Protein AF-A0A496SDI8-F1 (afdb_monomer_lite)

Structure (mmCIF, N/CA/C/O backbone):
data_AF-A0A496SDI8-F1
#
_entry.id   AF-A0A496SDI8-F1
#
loop_
_atom_site.group_PDB
_atom_site.id
_atom_site.type_symbol
_atom_site.label_atom_id
_atom_site.label_alt_id
_atom_site.label_comp_id
_atom_site.label_asym_id
_atom_site.label_entity_id
_atom_site.label_seq_id
_atom_site.pdbx_PDB_ins_code
_atom_site.Cartn_x
_atom_site.Cartn_y
_atom_site.Cartn_z
_atom_site.occupancy
_atom_site.B_iso_or_equiv
_atom_site.auth_seq_id
_atom_site.auth_comp_id
_atom_site.auth_asym_id
_atom_site.auth_atom_id
_atom_site.pdbx_PDB_model_num
ATOM 1 N N . MET A 1 1 ? 10.817 7.941 -19.325 1.00 74.50 1 MET A N 1
ATOM 2 C CA . MET A 1 1 ? 10.345 9.020 -18.435 1.00 74.50 1 MET A CA 1
ATOM 3 C C . MET A 1 1 ? 9.711 8.366 -17.220 1.00 74.50 1 MET A C 1
ATOM 5 O O . MET A 1 1 ? 9.013 7.378 -17.402 1.00 74.50 1 MET A O 1
ATOM 9 N N . GLU A 1 2 ? 9.995 8.853 -16.011 1.00 83.62 2 GLU A N 1
ATOM 10 C CA . GLU A 1 2 ? 9.458 8.292 -14.754 1.00 83.62 2 GLU A CA 1
ATOM 11 C C . GLU A 1 2 ? 7.935 8.354 -14.685 1.00 83.62 2 GLU A C 1
ATOM 13 O O . GLU A 1 2 ? 7.314 7.409 -14.211 1.00 83.62 2 GLU A O 1
ATOM 18 N N . LEU A 1 3 ? 7.348 9.422 -15.234 1.00 85.56 3 LEU A N 1
ATOM 19 C CA . LEU A 1 3 ? 5.903 9.614 -15.260 1.00 85.56 3 LEU A CA 1
ATOM 20 C C . LEU A 1 3 ? 5.188 8.467 -15.987 1.00 85.56 3 LEU A C 1
ATOM 22 O O . LEU A 1 3 ? 4.237 7.917 -15.455 1.00 85.56 3 LEU A O 1
ATOM 26 N N . ASN A 1 4 ? 5.711 8.019 -17.133 1.00 91.94 4 ASN A N 1
ATOM 27 C CA . ASN A 1 4 ? 5.133 6.890 -17.870 1.00 91.94 4 ASN A CA 1
ATOM 28 C C . ASN A 1 4 ? 5.280 5.563 -17.109 1.00 91.94 4 ASN A C 1
ATOM 30 O O . ASN A 1 4 ? 4.452 4.677 -17.259 1.00 91.94 4 ASN A O 1
ATOM 34 N N . ALA A 1 5 ? 6.353 5.389 -16.326 1.00 95.75 5 ALA A N 1
ATOM 35 C CA . ALA A 1 5 ? 6.531 4.173 -15.531 1.00 95.75 5 ALA A CA 1
ATOM 36 C C . ALA A 1 5 ? 5.534 4.124 -14.366 1.00 95.75 5 ALA A C 1
ATOM 38 O O . ALA A 1 5 ? 4.994 3.063 -14.074 1.00 95.75 5 ALA A O 1
ATOM 39 N N . PHE A 1 6 ? 5.284 5.271 -13.735 1.00 96.31 6 PHE A N 1
ATOM 40 C CA . PHE A 1 6 ? 4.260 5.421 -12.708 1.00 96.31 6 PHE A CA 1
ATOM 41 C C . PHE A 1 6 ? 2.847 5.214 -13.272 1.00 96.31 6 PHE A C 1
ATOM 43 O O . PHE A 1 6 ? 2.097 4.413 -12.729 1.00 96.31 6 PHE A O 1
ATOM 50 N N . ASP A 1 7 ? 2.518 5.862 -14.392 1.00 96.75 7 ASP A N 1
ATOM 51 C CA . ASP A 1 7 ? 1.219 5.736 -15.067 1.00 96.75 7 ASP A CA 1
ATOM 52 C C . ASP A 1 7 ? 0.914 4.283 -15.472 1.00 96.75 7 ASP A C 1
ATOM 54 O O . ASP A 1 7 ? -0.135 3.737 -15.136 1.00 96.75 7 ASP A O 1
ATOM 58 N N . ASN A 1 8 ? 1.894 3.592 -16.064 1.00 97.00 8 ASN A N 1
ATOM 59 C CA . ASN A 1 8 ? 1.770 2.167 -16.375 1.00 97.00 8 ASN A CA 1
ATOM 60 C C . ASN A 1 8 ? 1.539 1.303 -15.127 1.00 97.00 8 ASN A C 1
ATOM 62 O O . ASN A 1 8 ? 0.807 0.321 -15.202 1.00 97.00 8 ASN A O 1
ATOM 66 N N . ALA A 1 9 ? 2.145 1.649 -13.987 1.00 97.88 9 ALA A N 1
ATOM 67 C CA . ALA A 1 9 ? 1.927 0.920 -12.741 1.00 97.88 9 ALA A CA 1
ATOM 68 C C . ALA A 1 9 ? 0.523 1.170 -12.161 1.00 97.88 9 ALA A C 1
ATOM 70 O O . ALA A 1 9 ? -0.064 0.261 -11.583 1.00 97.88 9 ALA A O 1
ATOM 71 N N . LEU A 1 10 ? -0.050 2.364 -12.352 1.00 97.81 10 LEU A N 1
ATOM 72 C CA . LEU A 1 10 ? -1.449 2.628 -12.003 1.00 97.81 10 LEU A CA 1
ATOM 73 C C . LEU A 1 10 ? -2.417 1.833 -12.889 1.00 97.81 10 LEU A C 1
ATOM 75 O O . LEU A 1 10 ? -3.409 1.302 -12.388 1.00 97.81 10 LEU A O 1
ATOM 79 N N . LEU A 1 11 ? -2.131 1.737 -14.192 1.00 97.44 11 LEU A N 1
ATOM 80 C CA . LEU A 1 11 ? -2.908 0.928 -15.133 1.00 97.44 11 LEU A CA 1
ATOM 81 C C . LEU A 1 11 ? -2.859 -0.563 -14.771 1.00 97.44 11 LEU A C 1
ATOM 83 O O . LEU A 1 11 ? -3.908 -1.201 -14.723 1.00 97.44 11 LEU A O 1
ATOM 87 N N . ASP A 1 12 ? -1.674 -1.092 -14.452 1.00 97.44 12 ASP A N 1
ATOM 88 C CA . ASP A 1 12 ? -1.483 -2.481 -14.003 1.00 97.44 12 ASP A CA 1
ATOM 89 C C . ASP A 1 12 ? -2.221 -2.767 -12.682 1.00 97.44 12 ASP A C 1
ATOM 91 O O . ASP A 1 12 ? -2.867 -3.800 -12.529 1.00 97.44 12 ASP A O 1
ATOM 95 N N . ALA A 1 13 ? -2.232 -1.795 -11.762 1.00 96.44 13 ALA A N 1
ATOM 96 C CA . ALA A 1 13 ? -2.990 -1.859 -10.513 1.00 96.44 13 ALA A CA 1
ATOM 97 C C . ALA A 1 13 ? -4.514 -1.656 -10.682 1.00 96.44 13 ALA A C 1
ATOM 99 O O . ALA A 1 13 ? -5.246 -1.691 -9.693 1.00 96.44 13 ALA A O 1
ATOM 100 N N . GLY A 1 14 ? -5.014 -1.421 -11.901 1.00 96.50 14 GLY A N 1
ATOM 101 C CA . GLY A 1 14 ? -6.444 -1.242 -12.184 1.00 96.50 14 GLY A CA 1
ATOM 102 C C . GLY A 1 14 ? -7.029 0.113 -11.765 1.00 96.50 14 GLY A C 1
ATOM 103 O O . GLY A 1 14 ? -8.249 0.266 -11.736 1.00 96.50 14 GLY A O 1
ATOM 104 N N . ILE A 1 15 ? -6.181 1.099 -11.455 1.00 97.12 15 ILE A N 1
ATOM 105 C CA . ILE A 1 15 ? -6.575 2.434 -10.967 1.00 97.12 15 ILE A CA 1
ATOM 106 C C . ILE A 1 15 ? -6.071 3.592 -11.847 1.00 97.12 15 ILE A C 1
ATOM 108 O O . ILE A 1 15 ? -6.214 4.752 -11.470 1.00 97.12 15 ILE A O 1
ATOM 112 N N . GLY A 1 16 ? -5.490 3.300 -13.016 1.00 97.19 16 GLY A N 1
ATOM 113 C CA . GLY A 1 16 ? -4.902 4.308 -13.914 1.00 97.19 16 GLY A CA 1
ATOM 114 C C . GLY A 1 16 ? -5.896 5.261 -14.577 1.00 97.19 16 GLY A C 1
ATOM 115 O O . GLY A 1 16 ? -5.533 6.381 -14.907 1.00 97.19 16 GLY A O 1
A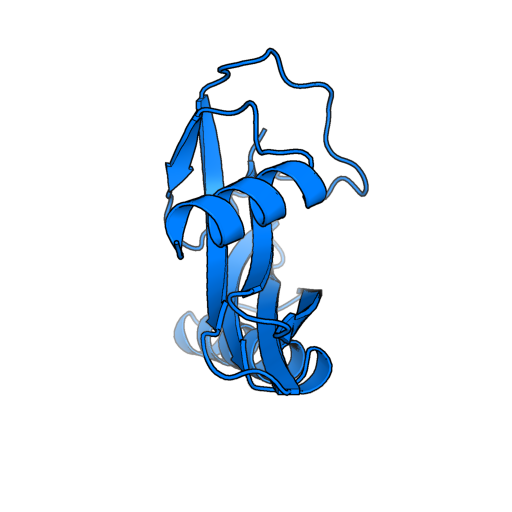TOM 116 N N . ASP A 1 17 ? -7.164 4.867 -14.704 1.00 97.19 17 ASP A N 1
ATOM 117 C CA . ASP A 1 17 ? -8.221 5.721 -15.266 1.00 97.19 17 ASP A CA 1
ATOM 118 C C . ASP A 1 17 ? -8.916 6.600 -14.195 1.00 97.19 17 ASP A C 1
ATOM 120 O O . ASP A 1 17 ? -9.996 7.139 -14.452 1.00 97.19 17 ASP A O 1
ATOM 124 N N . LEU A 1 18 ? -8.359 6.724 -12.981 1.00 97.62 18 LEU A N 1
ATOM 125 C CA . LEU A 1 18 ? -8.977 7.420 -11.840 1.00 97.62 18 LEU A CA 1
ATOM 126 C C . LEU A 1 18 ? -8.248 8.713 -11.464 1.00 97.62 18 LEU A C 1
ATOM 128 O O . LEU A 1 18 ? -7.039 8.849 -11.635 1.00 97.62 18 LEU A O 1
ATOM 132 N N . ASN A 1 19 ? -8.985 9.644 -10.856 1.00 97.44 19 ASN A N 1
ATOM 133 C CA . ASN A 1 19 ? -8.417 10.812 -10.191 1.00 97.44 19 ASN A CA 1
ATOM 134 C C . ASN A 1 19 ? -8.115 10.465 -8.727 1.00 97.44 19 ASN A C 1
ATOM 136 O O . ASN A 1 19 ? -8.993 10.480 -7.864 1.00 97.44 19 ASN A O 1
ATOM 140 N N . LEU A 1 20 ? -6.859 10.135 -8.443 1.00 97.25 20 LEU A N 1
ATOM 141 C CA . LEU A 1 20 ? -6.433 9.693 -7.118 1.00 97.25 20 LEU A CA 1
ATOM 142 C C . LEU A 1 20 ? -6.233 10.872 -6.154 1.00 97.25 20 LEU A C 1
ATOM 144 O O . LEU A 1 20 ? -5.362 11.717 -6.358 1.00 97.25 20 LEU A O 1
ATOM 148 N N . ILE A 1 21 ? -7.005 10.901 -5.067 1.00 97.88 21 ILE A N 1
ATOM 149 C CA . ILE A 1 21 ? -6.856 11.873 -3.979 1.00 97.88 21 ILE A CA 1
ATOM 150 C C . ILE A 1 21 ? -5.995 11.237 -2.892 1.00 97.88 21 ILE A C 1
ATOM 152 O O . ILE A 1 21 ? -6.457 10.372 -2.149 1.00 97.88 21 ILE A O 1
ATOM 156 N N . LYS A 1 22 ? -4.738 11.666 -2.768 1.00 96.69 22 LYS A N 1
ATOM 157 C CA . LYS A 1 22 ? -3.873 11.155 -1.701 1.00 96.69 22 LYS A CA 1
ATOM 158 C C . LYS A 1 22 ? -4.414 11.583 -0.334 1.00 96.69 22 LYS A C 1
ATOM 160 O O . LYS A 1 22 ? -4.546 12.776 -0.067 1.00 96.69 22 LYS A O 1
ATOM 165 N N . VAL A 1 23 ? -4.681 10.610 0.532 1.00 96.88 23 VAL A N 1
ATOM 166 C CA . VAL A 1 23 ? -5.093 10.832 1.925 1.00 96.88 23 VAL A CA 1
ATOM 167 C C . VAL A 1 23 ? -4.017 10.373 2.902 1.00 96.88 23 VAL A C 1
ATOM 169 O O . VAL A 1 23 ? -2.995 9.800 2.519 1.00 96.88 23 VAL A O 1
ATOM 172 N N . SER A 1 24 ? -4.229 10.674 4.182 1.00 93.31 24 SER A N 1
ATOM 173 C CA . SER A 1 24 ? -3.389 10.168 5.260 1.00 93.31 24 SER A CA 1
ATOM 174 C C . SER A 1 24 ? -3.646 8.679 5.533 1.00 93.31 24 SER A C 1
ATOM 176 O O . SER A 1 24 ? -4.610 8.075 5.073 1.00 93.31 24 SER A O 1
ATOM 178 N N . SER A 1 25 ? -2.758 8.092 6.324 1.00 94.75 25 SER A N 1
ATOM 179 C CA . SER A 1 25 ? -2.636 6.667 6.635 1.00 94.75 25 SER A CA 1
ATOM 180 C C . SER A 1 25 ? -3.698 6.078 7.584 1.00 94.75 25 SER A C 1
ATOM 182 O O . SER A 1 25 ? -3.337 5.314 8.477 1.00 94.75 25 SER A O 1
ATOM 184 N N . ILE A 1 26 ? -4.985 6.418 7.460 1.00 96.88 26 ILE A N 1
ATOM 185 C CA . ILE A 1 26 ? -6.027 6.023 8.435 1.00 96.88 26 ILE A CA 1
ATOM 186 C C . ILE A 1 26 ? -7.128 5.166 7.801 1.00 96.88 26 ILE A C 1
ATOM 188 O O . ILE A 1 26 ? -7.622 5.481 6.723 1.00 96.88 26 ILE A O 1
ATOM 192 N N . ILE A 1 27 ? -7.556 4.111 8.501 1.00 97.19 27 ILE A N 1
ATOM 193 C CA . ILE A 1 27 ? -8.769 3.345 8.189 1.00 97.19 27 ILE A CA 1
ATOM 194 C C . ILE A 1 27 ? -9.874 3.738 9.182 1.00 97.19 27 ILE A C 1
ATOM 196 O O . ILE A 1 27 ? -9.725 3.487 10.383 1.00 97.19 27 ILE A O 1
ATOM 200 N N . PRO A 1 28 ? -10.978 4.348 8.716 1.00 95.62 28 PRO A N 1
ATOM 201 C CA . PRO A 1 28 ? -12.136 4.623 9.560 1.00 95.62 28 PRO A CA 1
ATOM 202 C C . PRO A 1 28 ? -12.802 3.339 10.089 1.00 95.62 28 PRO A C 1
ATOM 204 O O . PRO A 1 28 ? -12.847 2.334 9.370 1.00 95.62 28 PRO A O 1
ATOM 207 N N . PRO A 1 29 ? -13.402 3.370 11.295 1.00 95.88 29 PRO A N 1
ATOM 208 C CA . PRO A 1 29 ? -14.290 2.308 11.761 1.00 95.88 29 PRO A CA 1
ATOM 209 C C . PRO A 1 29 ? -15.383 1.962 10.741 1.00 95.88 29 PRO A C 1
ATOM 211 O O . PRO A 1 29 ? -15.887 2.830 10.032 1.00 95.88 29 PRO A O 1
ATOM 214 N N . GLY A 1 30 ? -15.763 0.685 10.675 1.00 93.69 30 GLY A N 1
ATOM 215 C CA . GLY A 1 30 ? -16.808 0.199 9.764 1.00 93.69 30 GLY A CA 1
ATOM 216 C C . GLY A 1 30 ? -16.346 -0.088 8.331 1.00 93.69 30 GLY A C 1
ATOM 217 O O . GLY A 1 30 ? -17.106 -0.691 7.573 1.00 93.69 30 GLY A O 1
ATOM 218 N N . CYS A 1 31 ? -15.106 0.256 7.962 1.00 94.62 31 CYS A N 1
ATOM 219 C CA . CYS A 1 31 ? -14.542 -0.146 6.674 1.00 94.62 31 CYS A CA 1
ATOM 220 C C . CYS A 1 31 ? -14.429 -1.672 6.570 1.00 94.62 31 CYS A C 1
ATOM 222 O O . CYS A 1 31 ? -14.050 -2.363 7.522 1.00 94.62 31 CYS A O 1
ATOM 224 N N . ARG A 1 32 ? -14.716 -2.200 5.378 1.00 92.31 32 ARG A N 1
ATOM 225 C CA . ARG A 1 32 ? -14.545 -3.617 5.044 1.00 92.31 32 ARG A CA 1
ATOM 226 C C . ARG A 1 32 ? -13.475 -3.757 3.973 1.00 92.31 32 ARG A C 1
ATOM 228 O O . ARG A 1 32 ? -13.428 -2.968 3.037 1.00 92.31 32 ARG A O 1
ATOM 235 N N . ARG A 1 33 ? -12.606 -4.754 4.137 1.00 93.62 33 ARG A N 1
ATOM 236 C CA . ARG A 1 33 ? -11.621 -5.115 3.117 1.00 93.62 33 ARG A CA 1
ATOM 237 C C . ARG A 1 33 ? -12.333 -5.897 2.022 1.00 93.62 33 ARG A C 1
ATOM 239 O O . ARG A 1 33 ? -12.900 -6.947 2.309 1.00 93.62 33 ARG A O 1
ATOM 246 N N . GLU A 1 34 ? -12.249 -5.390 0.802 1.00 94.50 34 GLU A N 1
ATOM 247 C CA . GLU A 1 34 ? -12.654 -6.101 -0.407 1.00 94.50 34 GLU A CA 1
ATOM 248 C C . GLU A 1 34 ? -11.420 -6.745 -1.053 1.00 94.50 34 GLU A C 1
ATOM 250 O O . GLU A 1 34 ? -10.330 -6.168 -1.040 1.00 94.50 34 GLU A O 1
ATOM 255 N N . GLU A 1 35 ? -11.573 -7.954 -1.595 1.00 88.75 35 GLU A N 1
ATOM 256 C CA . GLU A 1 35 ? -10.478 -8.677 -2.270 1.00 88.75 35 GLU A CA 1
ATOM 257 C C . GLU A 1 35 ? -10.272 -8.202 -3.719 1.00 88.75 35 GLU A C 1
ATOM 259 O O . GLU A 1 35 ? -9.235 -8.463 -4.323 1.00 88.75 35 GLU A O 1
ATOM 264 N N . SER A 1 36 ? -11.248 -7.486 -4.285 1.00 91.25 36 SER A N 1
ATOM 265 C CA . SER A 1 36 ? -11.199 -6.957 -5.647 1.00 91.25 36 SER A CA 1
ATOM 266 C C . SER A 1 36 ? -11.662 -5.510 -5.699 1.00 91.25 36 SER A C 1
ATOM 268 O O . SER A 1 36 ? -12.596 -5.127 -4.995 1.00 91.25 36 SER A O 1
ATOM 270 N N . LEU A 1 37 ? -11.064 -4.732 -6.600 1.00 92.50 37 LEU A N 1
ATOM 271 C CA . LEU A 1 37 ? -11.515 -3.376 -6.878 1.00 92.50 37 LEU A CA 1
ATOM 272 C C . LEU A 1 37 ? -12.944 -3.381 -7.454 1.00 92.50 37 LEU A C 1
ATOM 274 O O . LEU A 1 37 ? -13.242 -4.184 -8.347 1.00 92.50 37 LEU A O 1
ATOM 278 N N . PRO A 1 38 ? -13.832 -2.484 -6.990 1.00 92.00 38 PRO A N 1
ATOM 279 C CA . PRO A 1 38 ? -15.127 -2.293 -7.622 1.00 92.00 38 PRO A CA 1
ATOM 280 C C . PRO A 1 38 ? -14.956 -1.689 -9.024 1.00 92.00 38 PRO A C 1
ATOM 282 O O . PRO A 1 38 ? -13.905 -1.164 -9.393 1.00 92.00 38 PRO A O 1
ATOM 285 N N . LYS A 1 39 ? -16.025 -1.726 -9.826 1.00 92.81 39 LYS A N 1
ATOM 286 C CA . LYS A 1 39 ? -16.054 -1.007 -11.105 1.00 92.81 39 LYS A CA 1
ATOM 287 C C . LYS A 1 39 ? -16.193 0.489 -10.848 1.00 92.81 39 LYS A C 1
ATOM 289 O O . LYS A 1 39 ? -17.290 0.970 -10.567 1.00 92.81 39 LYS A O 1
ATOM 294 N N . PHE A 1 40 ? -15.094 1.215 -10.985 1.00 94.38 40 PHE A N 1
ATOM 295 C CA . PHE A 1 40 ? -15.095 2.669 -10.908 1.00 94.38 40 PHE A CA 1
ATOM 296 C C . PHE A 1 40 ? -15.535 3.304 -12.236 1.00 94.38 40 PHE A C 1
ATOM 298 O O . PHE A 1 40 ? -15.133 2.840 -13.309 1.00 94.38 40 PHE A O 1
ATOM 305 N N . PRO A 1 41 ? -16.307 4.401 -12.199 1.00 95.69 41 PRO A N 1
ATOM 306 C CA . PRO A 1 41 ? -16.430 5.287 -13.348 1.00 95.69 41 PRO A CA 1
ATOM 307 C C . PRO A 1 41 ? -15.055 5.854 -13.729 1.00 95.69 41 PRO A C 1
ATOM 309 O O . PRO A 1 41 ? -14.290 6.269 -12.858 1.00 95.69 41 PRO A O 1
ATOM 312 N N . LYS A 1 42 ? -14.747 5.919 -15.029 1.00 96.75 42 LYS A N 1
ATOM 313 C CA . LYS A 1 42 ? -13.528 6.598 -15.495 1.00 96.75 42 LYS A CA 1
ATOM 314 C C . LYS A 1 42 ? -13.534 8.057 -15.035 1.00 96.75 42 LYS A C 1
ATOM 316 O O . LYS A 1 42 ? -14.558 8.731 -15.129 1.00 96.75 42 LYS A O 1
ATOM 321 N N . GLY A 1 43 ? -12.398 8.532 -14.538 1.00 96.81 43 GLY A N 1
ATOM 322 C CA . GLY A 1 43 ? -12.235 9.870 -13.977 1.00 96.81 43 GLY A CA 1
ATOM 323 C C . GLY A 1 43 ? -12.842 10.059 -12.584 1.00 96.81 43 GLY A C 1
ATOM 324 O O . GLY A 1 43 ? -12.852 11.190 -12.096 1.00 96.81 43 GLY A O 1
ATOM 325 N N . ALA A 1 44 ? -13.336 9.001 -11.925 1.00 97.62 44 ALA A N 1
ATOM 326 C CA . ALA A 1 44 ? -13.829 9.103 -10.554 1.00 97.62 44 ALA A CA 1
ATOM 327 C C . ALA A 1 44 ? -12.734 9.611 -9.607 1.00 97.62 44 ALA A C 1
ATOM 329 O O . ALA A 1 44 ? -11.567 9.236 -9.727 1.00 97.62 44 ALA A O 1
ATOM 330 N N . PHE A 1 45 ? -13.132 10.459 -8.659 1.00 97.50 45 PHE A N 1
ATOM 331 C CA . PHE A 1 45 ? -12.264 10.944 -7.595 1.00 97.50 45 PHE A CA 1
ATOM 332 C C . PHE A 1 45 ? -12.259 9.935 -6.456 1.00 97.50 45 PHE A C 1
ATOM 334 O O . PHE A 1 45 ? -13.299 9.700 -5.843 1.00 97.50 45 PHE A O 1
ATOM 341 N N . VAL A 1 46 ? -11.102 9.333 -6.189 1.00 97.31 46 VAL A N 1
ATOM 342 C CA . VAL A 1 46 ? -11.001 8.216 -5.247 1.00 97.31 46 VAL A CA 1
ATOM 343 C C . VAL A 1 46 ? -9.908 8.491 -4.216 1.00 97.31 46 VAL A C 1
ATOM 345 O O . VAL A 1 46 ? -8.751 8.686 -4.602 1.00 97.31 46 VAL A O 1
ATOM 348 N N . PRO A 1 47 ? -10.237 8.528 -2.910 1.00 97.56 47 PRO A N 1
ATOM 349 C CA . PRO A 1 47 ? -9.233 8.637 -1.864 1.00 97.56 47 PRO A CA 1
ATOM 350 C C . PRO A 1 47 ? -8.318 7.410 -1.850 1.00 97.56 47 PRO A C 1
ATOM 352 O O . PRO A 1 47 ? -8.780 6.275 -1.978 1.00 97.56 47 PRO A O 1
ATOM 355 N N . VAL A 1 48 ? -7.014 7.626 -1.684 1.00 97.50 48 VAL A N 1
ATOM 356 C CA . VAL A 1 48 ? -6.019 6.551 -1.724 1.00 97.50 48 VAL A CA 1
ATOM 357 C C . VAL A 1 48 ? -4.842 6.811 -0.782 1.00 97.50 48 VAL A C 1
ATOM 359 O O . VAL A 1 48 ? -4.346 7.935 -0.675 1.00 97.50 48 VAL A O 1
ATOM 362 N N . VAL A 1 49 ? -4.348 5.753 -0.141 1.00 97.69 49 VAL A N 1
ATOM 363 C CA . VAL A 1 49 ? -2.968 5.691 0.372 1.00 97.69 49 VAL A CA 1
ATOM 364 C C . VAL A 1 49 ? -2.156 4.936 -0.673 1.00 97.69 49 VAL A C 1
ATOM 366 O O . VAL A 1 49 ? -2.511 3.814 -1.024 1.00 97.69 49 VAL A O 1
ATOM 369 N N . CYS A 1 50 ? -1.118 5.555 -1.231 1.00 95.94 50 CYS A N 1
ATOM 370 C CA . CYS A 1 50 ? -0.423 5.041 -2.410 1.00 95.94 50 CYS A CA 1
ATOM 371 C C . CYS A 1 50 ? 1.083 5.218 -2.266 1.00 95.94 50 CYS A C 1
ATOM 373 O O . CYS A 1 50 ? 1.587 6.338 -2.119 1.00 95.94 50 CYS A O 1
ATOM 375 N N . VAL A 1 51 ? 1.800 4.111 -2.434 1.00 97.62 51 VAL A N 1
ATOM 376 C CA . VAL A 1 51 ? 3.256 4.068 -2.437 1.00 97.62 51 VAL A CA 1
ATOM 377 C C . VAL A 1 51 ? 3.755 3.645 -3.810 1.00 97.62 51 VAL A C 1
ATOM 379 O O . VAL A 1 51 ? 3.307 2.654 -4.377 1.00 97.62 51 VAL A O 1
ATOM 382 N N . ALA A 1 52 ? 4.705 4.409 -4.342 1.00 97.75 52 ALA A N 1
ATOM 383 C CA . ALA A 1 52 ? 5.356 4.116 -5.610 1.00 97.75 52 ALA A CA 1
ATOM 384 C C . ALA A 1 52 ? 6.876 4.157 -5.446 1.00 97.75 52 ALA A C 1
ATOM 386 O O . ALA A 1 52 ? 7.432 5.135 -4.931 1.00 97.75 52 ALA A O 1
ATOM 387 N N . HIS A 1 53 ? 7.557 3.103 -5.881 1.00 98.31 53 HIS A N 1
ATOM 388 C CA . HIS A 1 53 ? 9.011 3.009 -5.892 1.00 98.31 53 HIS A CA 1
ATOM 389 C C . HIS A 1 53 ? 9.504 3.022 -7.338 1.00 98.31 53 HIS A C 1
ATOM 391 O O . HIS A 1 53 ? 9.325 2.058 -8.078 1.00 98.31 53 HIS A O 1
ATOM 397 N N . LEU A 1 54 ? 10.080 4.153 -7.747 1.00 97.88 54 LEU A N 1
ATOM 398 C CA . LEU A 1 54 ? 10.632 4.357 -9.083 1.00 97.88 54 LEU A CA 1
ATOM 399 C C . LEU A 1 54 ? 12.086 3.894 -9.134 1.00 97.88 54 LEU A C 1
ATOM 401 O O . LEU A 1 54 ? 12.868 4.202 -8.238 1.00 97.88 54 LEU A O 1
ATOM 405 N N . GLY A 1 55 ? 12.452 3.205 -10.210 1.00 96.94 55 GLY A N 1
ATOM 406 C CA . GLY A 1 55 ? 13.813 2.753 -10.470 1.00 96.94 55 GLY A CA 1
ATOM 407 C C . GLY A 1 55 ? 14.300 3.187 -11.848 1.00 96.94 55 GLY A C 1
ATOM 408 O O . GLY A 1 55 ? 13.546 3.156 -12.824 1.00 96.94 55 GLY A O 1
ATOM 409 N N . LYS A 1 56 ? 15.572 3.589 -11.934 1.00 96.44 56 LYS A N 1
ATOM 410 C CA . LYS A 1 56 ? 16.230 4.047 -13.177 1.00 96.44 56 LYS A CA 1
ATOM 411 C C . LYS A 1 56 ? 17.421 3.200 -13.603 1.00 96.44 56 LYS A C 1
ATOM 413 O O . LYS A 1 56 ? 17.928 3.397 -14.701 1.00 96.44 56 LYS A O 1
ATOM 418 N N . VAL A 1 57 ? 17.880 2.300 -12.744 1.00 96.69 57 VAL A N 1
ATOM 419 C CA . VAL A 1 57 ? 19.072 1.491 -12.984 1.00 96.69 57 VAL A CA 1
ATOM 420 C C . VAL A 1 57 ? 18.629 0.148 -13.562 1.00 96.69 57 VAL A C 1
ATOM 422 O O . VAL A 1 57 ? 17.940 -0.602 -12.873 1.00 96.69 57 VAL A O 1
ATOM 425 N N . PRO A 1 58 ? 18.949 -0.171 -14.829 1.00 97.19 58 PRO A N 1
ATOM 426 C CA . PRO A 1 58 ? 18.632 -1.473 -15.400 1.00 97.19 58 PRO A CA 1
ATOM 427 C C . PRO A 1 58 ? 19.229 -2.614 -14.573 1.00 97.19 58 PRO A C 1
ATOM 429 O O . PRO A 1 58 ? 20.413 -2.601 -14.255 1.00 97.19 58 PRO A O 1
ATOM 432 N N . GLY A 1 59 ? 18.420 -3.627 -14.275 1.00 97.00 59 GLY A N 1
ATOM 433 C CA . GLY A 1 59 ? 18.821 -4.796 -13.495 1.00 97.00 59 GLY A CA 1
ATOM 434 C C . GLY A 1 59 ? 18.489 -4.712 -12.005 1.00 97.00 59 GLY A C 1
ATOM 435 O O . GLY A 1 59 ? 18.327 -5.777 -11.397 1.00 97.00 59 GLY A O 1
ATOM 436 N N . ASP A 1 60 ? 18.309 -3.506 -11.459 1.00 97.38 60 ASP A N 1
ATOM 437 C CA . ASP A 1 60 ? 17.861 -3.303 -10.079 1.00 97.38 60 ASP A CA 1
ATOM 438 C C . ASP A 1 60 ? 16.413 -3.760 -9.902 1.00 97.38 60 ASP A C 1
ATOM 440 O O . ASP A 1 60 ? 15.608 -3.748 -10.840 1.00 97.38 60 ASP A O 1
ATOM 444 N N . THR A 1 61 ? 16.073 -4.144 -8.675 1.00 98.4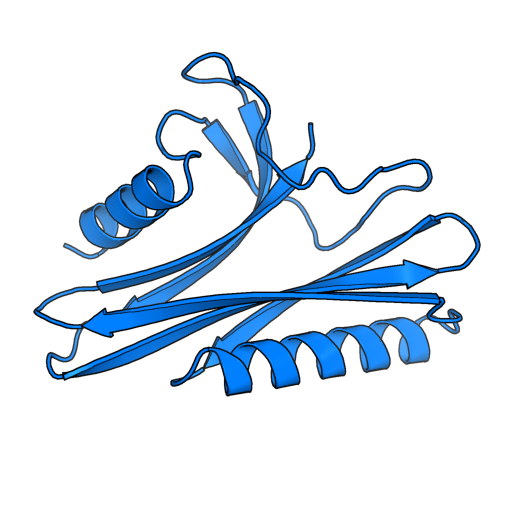4 61 THR A N 1
ATOM 445 C CA . THR A 1 61 ? 14.690 -4.421 -8.282 1.00 98.44 61 THR A CA 1
ATOM 446 C C . THR A 1 61 ? 14.213 -3.307 -7.369 1.00 98.44 61 THR A C 1
ATOM 448 O O . THR A 1 61 ? 14.893 -2.936 -6.415 1.00 98.44 61 THR A O 1
ATOM 451 N N . VAL A 1 62 ? 13.046 -2.757 -7.688 1.00 98.44 62 VAL A N 1
ATOM 452 C CA . VAL A 1 62 ? 12.329 -1.824 -6.822 1.00 98.44 62 VAL A CA 1
ATOM 453 C C . VAL A 1 62 ? 11.092 -2.520 -6.295 1.00 98.44 62 VAL A C 1
ATOM 455 O O . VAL A 1 62 ? 10.366 -3.149 -7.059 1.00 98.44 62 VAL A O 1
ATOM 458 N N . ALA A 1 63 ? 10.847 -2.401 -4.998 1.00 98.75 63 ALA A N 1
ATOM 459 C CA . ALA A 1 63 ? 9.661 -2.937 -4.355 1.00 98.75 63 ALA A CA 1
ATOM 460 C C . ALA A 1 63 ? 8.960 -1.876 -3.511 1.00 98.75 63 ALA A C 1
ATOM 462 O O . ALA A 1 63 ? 9.606 -0.997 -2.930 1.00 98.75 63 ALA A O 1
ATOM 463 N N . ALA A 1 64 ? 7.639 -1.975 -3.443 1.00 98.75 64 ALA A N 1
ATOM 464 C CA . ALA A 1 64 ? 6.776 -1.138 -2.629 1.00 98.75 64 ALA A CA 1
ATOM 465 C C . ALA A 1 64 ? 5.774 -2.025 -1.885 1.00 98.75 64 ALA A C 1
ATOM 467 O O . ALA A 1 64 ? 5.363 -3.057 -2.411 1.00 98.75 64 ALA A O 1
ATOM 468 N N . ALA A 1 65 ? 5.382 -1.630 -0.678 1.00 98.75 65 ALA A N 1
ATOM 469 C CA . ALA A 1 65 ? 4.404 -2.365 0.110 1.00 98.75 65 ALA A CA 1
ATOM 470 C C . ALA A 1 65 ? 3.514 -1.442 0.935 1.00 98.75 65 ALA A C 1
ATOM 472 O O . ALA A 1 65 ? 3.951 -0.384 1.397 1.00 98.75 65 ALA A O 1
ATOM 473 N N . LEU A 1 66 ? 2.282 -1.894 1.157 1.00 98.44 66 LEU A N 1
ATOM 474 C CA . LEU A 1 66 ? 1.385 -1.357 2.169 1.00 98.44 66 LEU A CA 1
ATOM 475 C C . LEU A 1 66 ? 1.100 -2.423 3.219 1.00 98.44 66 LEU A C 1
ATOM 477 O O . LEU A 1 66 ? 0.878 -3.582 2.876 1.00 98.44 66 LEU A O 1
ATOM 481 N N . ALA A 1 67 ? 1.024 -2.019 4.483 1.00 98.56 67 ALA A N 1
ATOM 482 C CA . ALA A 1 67 ? 0.465 -2.834 5.553 1.00 98.56 67 ALA A CA 1
ATOM 483 C C . ALA A 1 67 ? -0.703 -2.113 6.222 1.00 98.56 67 ALA A C 1
ATOM 485 O O . ALA A 1 67 ? -0.647 -0.908 6.449 1.00 98.56 67 ALA A O 1
ATOM 486 N N . VAL A 1 68 ? -1.756 -2.855 6.555 1.00 98.25 68 VAL A N 1
ATOM 487 C CA . VAL A 1 68 ? -2.972 -2.342 7.188 1.00 98.25 68 VAL A CA 1
ATOM 488 C C . VAL A 1 68 ? -3.158 -3.032 8.530 1.00 98.25 68 VAL A C 1
ATOM 490 O O . VAL A 1 68 ? -3.322 -4.252 8.585 1.00 98.25 68 VAL A O 1
ATOM 493 N N . GLY A 1 69 ? -3.148 -2.248 9.605 1.00 98.19 69 GLY A N 1
ATOM 494 C CA . GLY A 1 69 ? -3.469 -2.707 10.955 1.00 98.19 69 GLY A CA 1
ATO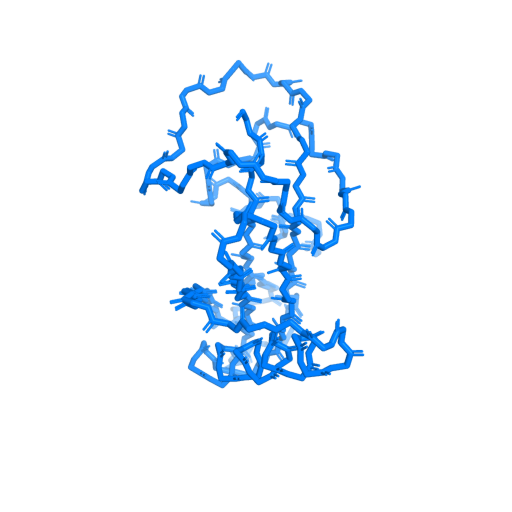M 495 C C . GLY A 1 69 ? -4.846 -2.241 11.387 1.00 98.19 69 GLY A C 1
ATOM 496 O O . GLY A 1 69 ? -5.170 -1.075 11.188 1.00 98.19 69 GLY A O 1
ATOM 497 N N . ILE A 1 70 ? -5.632 -3.120 12.011 1.00 98.25 70 ILE A N 1
ATOM 498 C CA . ILE A 1 70 ? -6.969 -2.800 12.537 1.00 98.25 70 ILE A CA 1
ATOM 499 C C . ILE A 1 70 ? -7.059 -3.159 14.019 1.00 98.25 70 ILE A C 1
ATOM 501 O O . ILE A 1 70 ? -6.652 -4.251 14.435 1.00 98.25 70 ILE A O 1
ATOM 505 N N . GLY A 1 71 ? -7.610 -2.241 14.810 1.00 97.75 71 GLY A N 1
ATOM 506 C CA . GLY A 1 71 ? -7.926 -2.433 16.222 1.00 97.75 71 GLY A CA 1
ATOM 507 C C . GLY A 1 71 ? -9.333 -2.993 16.464 1.00 97.75 71 GLY A C 1
ATOM 508 O O . GLY A 1 71 ? -10.102 -3.166 15.519 1.00 97.75 71 GLY A O 1
ATOM 509 N N . PRO A 1 72 ? -9.699 -3.275 17.729 1.00 95.25 72 PRO A N 1
ATOM 510 C CA . PRO A 1 72 ? -10.969 -3.920 18.070 1.00 95.25 72 PRO A CA 1
ATOM 511 C C . PRO A 1 72 ? -12.200 -3.132 17.612 1.00 95.25 72 PRO A C 1
ATOM 513 O O . PRO A 1 72 ? -13.182 -3.727 17.183 1.00 95.25 72 PRO A O 1
ATOM 516 N N . GLU A 1 73 ? -12.127 -1.801 17.654 1.00 93.44 73 GLU A N 1
ATOM 517 C CA . GLU A 1 73 ? -13.225 -0.897 17.284 1.00 93.44 73 GLU A CA 1
ATOM 518 C C . GLU A 1 73 ? -13.256 -0.571 15.780 1.00 93.44 73 GLU A C 1
ATOM 520 O O . GLU A 1 73 ? -13.975 0.317 15.334 1.00 93.44 73 GLU A O 1
ATOM 525 N N . GLY A 1 74 ? -12.456 -1.271 14.969 1.00 94.75 74 GLY A N 1
ATOM 526 C CA . GLY A 1 74 ? -12.424 -1.105 13.515 1.00 94.75 74 GLY A CA 1
ATOM 527 C C . GLY A 1 74 ? -11.572 0.064 13.014 1.00 94.75 74 GLY A C 1
ATOM 528 O O . GLY A 1 74 ? -11.282 0.110 11.822 1.00 94.75 74 GLY A O 1
ATOM 529 N N . PHE A 1 75 ? -11.121 0.966 13.891 1.00 96.88 75 PHE A N 1
ATOM 530 C CA . PHE A 1 75 ? -10.099 1.954 13.545 1.00 96.88 75 PHE A CA 1
ATOM 531 C C . PHE A 1 75 ? -8.794 1.261 13.137 1.00 96.88 75 PHE A C 1
ATOM 533 O O . PHE A 1 75 ? -8.375 0.279 13.760 1.00 96.88 75 PHE A O 1
ATOM 540 N N . GLY A 1 76 ? -8.122 1.796 12.122 1.00 97.62 76 GLY A N 1
ATOM 541 C CA . GLY A 1 76 ? -6.851 1.262 11.662 1.00 97.62 76 GLY A CA 1
ATOM 542 C C . GLY A 1 76 ? -5.894 2.283 11.087 1.00 97.62 76 GLY A C 1
ATOM 543 O O . GLY A 1 76 ? -6.213 3.460 10.922 1.00 97.62 76 GLY A O 1
ATOM 544 N N . VAL A 1 77 ? -4.703 1.794 10.755 1.00 97.88 77 VAL A N 1
ATOM 545 C CA . VAL A 1 77 ? -3.645 2.578 10.114 1.00 97.88 77 VAL A CA 1
ATOM 546 C C . VAL A 1 77 ? -3.086 1.838 8.906 1.00 97.88 77 VAL A C 1
ATOM 548 O O . VAL A 1 77 ? -3.060 0.605 8.889 1.00 97.88 77 VAL A O 1
ATOM 551 N N . VAL A 1 78 ? -2.616 2.596 7.919 1.00 98.38 78 VAL A N 1
ATOM 552 C CA . VAL A 1 78 ? -1.962 2.090 6.707 1.00 98.38 78 VAL A CA 1
ATOM 553 C C . VAL A 1 78 ? -0.515 2.568 6.678 1.00 98.38 78 VAL A C 1
ATOM 555 O O . VAL A 1 78 ? -0.273 3.770 6.681 1.00 98.38 78 VAL A O 1
ATOM 558 N N . MET A 1 79 ? 0.454 1.662 6.623 1.00 98.31 79 MET A N 1
ATOM 559 C CA . MET A 1 79 ? 1.871 2.020 6.532 1.00 98.31 79 MET A CA 1
ATOM 560 C C . MET A 1 79 ? 2.454 1.683 5.174 1.00 98.31 79 MET A C 1
ATOM 562 O O . MET A 1 79 ? 2.193 0.614 4.633 1.00 98.31 79 MET A O 1
ATOM 566 N N . GLU A 1 80 ? 3.249 2.615 4.655 1.00 98.38 80 GLU A N 1
ATOM 567 C CA . GLU A 1 80 ? 3.916 2.542 3.360 1.00 98.38 80 GLU A CA 1
ATOM 568 C C . GLU A 1 80 ? 5.393 2.183 3.551 1.00 98.38 80 GLU A C 1
ATOM 570 O O . GLU A 1 80 ? 6.069 2.790 4.381 1.00 98.38 80 GLU A O 1
ATOM 575 N N . ALA A 1 81 ? 5.920 1.256 2.751 1.00 98.56 81 ALA A N 1
ATOM 576 C CA . ALA A 1 81 ? 7.345 0.935 2.735 1.00 98.56 81 ALA A CA 1
ATOM 577 C C . ALA A 1 81 ? 7.868 0.722 1.311 1.00 98.56 81 ALA A C 1
ATOM 579 O O . ALA A 1 81 ? 7.123 0.407 0.380 1.00 98.56 81 ALA A O 1
ATOM 580 N N . LYS A 1 82 ? 9.181 0.898 1.149 1.00 98.69 82 LYS A N 1
ATOM 581 C CA . LYS A 1 82 ? 9.918 0.648 -0.091 1.00 98.69 82 LYS A CA 1
ATOM 582 C C . LYS A 1 82 ? 11.189 -0.119 0.240 1.00 98.69 82 LYS A C 1
ATOM 584 O O . LYS A 1 82 ? 11.841 0.192 1.232 1.00 98.69 82 LYS A O 1
ATOM 589 N N . ALA A 1 83 ? 11.546 -1.080 -0.600 1.00 98.44 83 ALA A N 1
ATOM 590 C CA . ALA A 1 83 ? 12.765 -1.869 -0.454 1.00 98.44 83 ALA A CA 1
ATOM 591 C C . ALA A 1 83 ? 13.267 -2.345 -1.824 1.00 98.44 83 ALA A C 1
ATOM 593 O O . ALA A 1 83 ? 12.707 -1.975 -2.862 1.00 98.44 83 ALA A O 1
ATOM 594 N N . ALA A 1 84 ? 14.316 -3.167 -1.824 1.00 97.44 84 ALA A N 1
ATOM 595 C CA . ALA A 1 84 ? 14.814 -3.826 -3.027 1.00 97.44 84 ALA A CA 1
ATOM 596 C C . ALA A 1 84 ? 14.054 -5.127 -3.350 1.00 97.44 84 ALA A C 1
ATOM 598 O O . ALA A 1 84 ? 14.155 -5.624 -4.468 1.00 97.44 84 ALA A O 1
ATOM 599 N N . ARG A 1 85 ? 13.294 -5.682 -2.395 1.00 98.00 85 ARG A N 1
ATOM 600 C CA . ARG A 1 85 ? 12.484 -6.904 -2.552 1.00 98.00 85 ARG A CA 1
ATOM 601 C C . ARG A 1 85 ? 11.100 -6.741 -1.929 1.00 98.00 85 ARG A C 1
ATOM 603 O O . ARG A 1 85 ? 10.967 -6.067 -0.907 1.00 98.00 85 ARG A O 1
ATOM 610 N N . GLY A 1 86 ? 10.086 -7.376 -2.519 1.00 98.19 86 GLY A N 1
ATOM 611 C CA . GLY A 1 86 ? 8.701 -7.323 -2.036 1.00 98.19 86 GLY A CA 1
ATOM 612 C C . GLY A 1 86 ? 8.574 -7.763 -0.581 1.00 98.19 86 GLY A C 1
ATOM 613 O O . GLY A 1 86 ? 8.031 -7.032 0.243 1.00 98.19 86 GLY A O 1
ATOM 614 N N . SER A 1 87 ? 9.191 -8.895 -0.232 1.00 98.31 87 SER A N 1
ATOM 615 C CA . SER A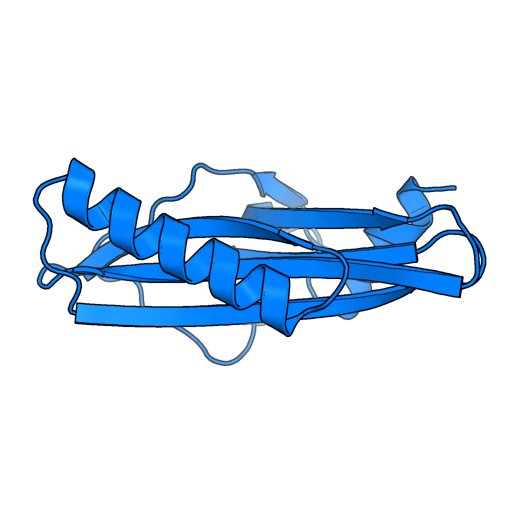 1 87 ? 9.168 -9.442 1.130 1.00 98.31 87 SER A CA 1
ATOM 616 C C . SER A 1 87 ? 9.776 -8.500 2.175 1.00 98.31 87 SER A C 1
ATOM 618 O O . SER A 1 87 ? 9.223 -8.358 3.261 1.00 98.31 87 SER A O 1
ATOM 620 N N . GLU A 1 88 ? 10.883 -7.826 1.842 1.00 98.50 88 GLU A N 1
ATOM 621 C CA . GLU A 1 88 ? 11.525 -6.842 2.727 1.00 98.50 88 GLU A CA 1
ATOM 622 C C . GLU A 1 88 ? 10.618 -5.620 2.926 1.00 98.50 88 GLU A C 1
ATOM 624 O O . GLU A 1 88 ? 10.465 -5.126 4.041 1.00 98.50 88 GLU A O 1
ATOM 629 N N . ALA A 1 89 ? 9.976 -5.145 1.853 1.00 98.69 89 ALA A N 1
ATOM 630 C CA . ALA A 1 89 ? 9.033 -4.037 1.938 1.00 98.69 89 ALA A CA 1
ATOM 631 C C . ALA A 1 89 ? 7.812 -4.400 2.803 1.00 98.69 89 ALA A C 1
ATOM 633 O O . ALA A 1 89 ? 7.384 -3.583 3.618 1.00 98.69 89 ALA A O 1
ATOM 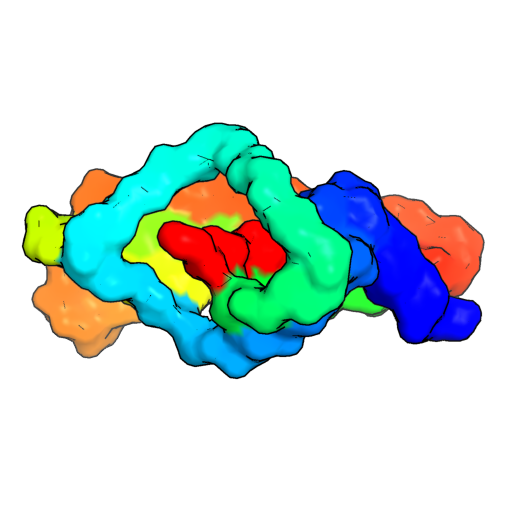634 N N . GLU A 1 90 ? 7.263 -5.614 2.677 1.00 98.69 90 GLU A N 1
ATOM 635 C CA . GLU A 1 90 ? 6.155 -6.057 3.534 1.00 98.69 90 GLU A CA 1
ATOM 636 C C . GLU A 1 90 ? 6.549 -6.142 5.003 1.00 98.69 90 GLU A C 1
ATOM 638 O O . GLU A 1 90 ? 5.783 -5.702 5.860 1.00 98.69 90 GLU A O 1
ATOM 643 N N . GLU A 1 91 ? 7.718 -6.708 5.305 1.00 98.69 91 GLU A N 1
ATOM 644 C CA . GLU A 1 91 ? 8.213 -6.819 6.676 1.00 98.69 91 GLU A CA 1
ATOM 645 C C . GLU A 1 91 ? 8.362 -5.432 7.311 1.00 98.69 91 GLU A C 1
ATOM 647 O O . GLU A 1 91 ? 7.800 -5.184 8.379 1.00 98.69 91 GLU A O 1
ATOM 652 N N . LEU A 1 92 ? 8.996 -4.492 6.60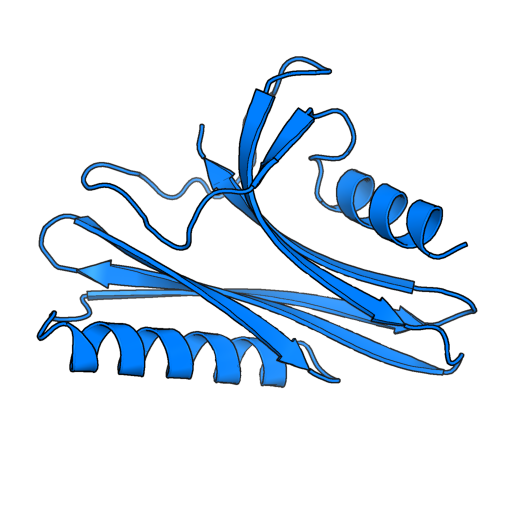1 1.00 98.81 92 LEU A N 1
ATOM 653 C CA . LEU A 1 92 ? 9.120 -3.100 7.038 1.00 98.81 92 LEU A CA 1
ATOM 654 C C . LEU A 1 92 ? 7.752 -2.455 7.296 1.00 98.81 92 LEU A C 1
ATOM 656 O O . LEU A 1 92 ? 7.537 -1.868 8.357 1.00 98.81 92 LEU A O 1
ATOM 660 N N . ALA A 1 93 ? 6.801 -2.593 6.367 1.00 98.69 93 ALA A N 1
ATOM 661 C CA . ALA A 1 93 ? 5.466 -2.020 6.531 1.00 98.69 93 ALA A CA 1
ATOM 662 C C . ALA A 1 93 ? 4.725 -2.628 7.738 1.00 98.69 93 ALA A C 1
ATOM 664 O O . ALA A 1 93 ? 4.067 -1.910 8.495 1.00 98.69 93 ALA A O 1
ATOM 665 N N . ARG A 1 94 ? 4.850 -3.944 7.960 1.00 98.81 94 ARG A N 1
ATOM 666 C CA . ARG A 1 94 ? 4.250 -4.645 9.109 1.00 98.81 94 ARG A CA 1
ATOM 667 C C . ARG A 1 94 ? 4.834 -4.165 10.434 1.00 98.81 94 ARG A C 1
ATOM 669 O O . ARG A 1 94 ? 4.066 -3.929 11.366 1.00 98.81 94 ARG A O 1
ATOM 676 N N . GLU A 1 95 ? 6.150 -3.993 10.520 1.00 98.69 95 GLU A N 1
ATOM 677 C CA . GLU A 1 95 ? 6.799 -3.446 11.716 1.00 98.69 95 GLU A CA 1
ATOM 678 C C . GLU A 1 95 ? 6.355 -2.004 11.987 1.00 98.69 95 GLU A C 1
ATOM 680 O O . GLU A 1 95 ? 5.998 -1.670 13.117 1.00 98.69 95 GLU A O 1
ATOM 685 N N . MET A 1 96 ? 6.244 -1.174 10.946 1.00 98.50 96 MET A N 1
ATOM 686 C CA . MET A 1 96 ? 5.713 0.186 11.079 1.00 98.50 96 MET A CA 1
ATOM 687 C C . MET A 1 96 ? 4.274 0.200 11.613 1.00 98.50 96 MET A C 1
ATOM 689 O O . MET A 1 96 ? 3.936 1.063 12.423 1.00 98.50 96 MET A O 1
ATOM 693 N N . VAL A 1 97 ? 3.417 -0.747 11.208 1.00 98.62 97 VAL A N 1
ATOM 694 C CA . VAL A 1 97 ? 2.059 -0.873 11.770 1.00 98.62 97 VAL A CA 1
ATOM 695 C C . VAL A 1 97 ? 2.103 -1.251 13.250 1.00 98.62 97 VAL A C 1
ATOM 697 O O . VAL A 1 97 ? 1.384 -0.650 14.050 1.00 98.62 97 VAL A O 1
ATOM 700 N N . LYS A 1 98 ? 2.933 -2.228 13.633 1.00 98.56 98 LYS A N 1
ATOM 701 C CA . LYS A 1 98 ? 3.069 -2.650 15.037 1.00 98.56 98 LYS A CA 1
ATOM 702 C C . LYS A 1 98 ? 3.524 -1.487 15.917 1.00 98.56 98 LYS A C 1
ATOM 704 O O . LYS A 1 98 ? 2.911 -1.239 16.955 1.00 98.56 98 LYS A O 1
ATOM 709 N N . GLU A 1 99 ? 4.531 -0.736 15.475 1.00 98.31 99 GLU A N 1
ATOM 710 C CA . GLU A 1 99 ? 5.017 0.444 16.193 1.00 98.31 99 GLU A CA 1
ATOM 711 C C . GLU A 1 99 ? 3.944 1.538 16.263 1.00 98.31 99 GLU A C 1
ATOM 713 O O . GLU A 1 99 ? 3.711 2.126 17.315 1.00 98.31 99 GLU A O 1
ATOM 718 N N . ALA A 1 100 ? 3.202 1.764 15.178 1.00 97.44 100 ALA A N 1
ATOM 719 C CA . ALA A 1 100 ? 2.123 2.746 15.151 1.00 97.44 100 ALA A CA 1
ATOM 720 C C . ALA A 1 100 ? 0.999 2.451 16.145 1.00 97.44 100 ALA A C 1
ATOM 722 O O . ALA A 1 100 ? 0.450 3.386 16.734 1.00 97.44 100 ALA A O 1
ATOM 723 N N . PHE A 1 101 ? 0.648 1.176 16.307 1.00 97.88 101 PHE A N 1
ATOM 724 C CA . PHE A 1 101 ? -0.332 0.729 17.291 1.00 97.88 101 PHE A CA 1
ATOM 725 C C . PHE A 1 101 ? 0.213 0.860 18.711 1.00 97.88 101 PHE A C 1
ATOM 727 O O . PHE A 1 101 ? -0.482 1.385 19.575 1.00 97.88 101 PHE A O 1
ATOM 734 N N . LYS A 1 102 ? 1.477 0.485 18.929 1.00 97.75 102 LYS A N 1
ATOM 735 C CA . LYS A 1 102 ? 2.158 0.636 20.219 1.00 97.75 102 LYS A CA 1
ATOM 736 C C . LYS A 1 102 ? 2.217 2.097 20.677 1.00 97.75 102 LYS A C 1
ATOM 738 O O . LYS A 1 102 ? 1.845 2.389 21.805 1.00 97.75 102 LYS A O 1
ATOM 743 N N . VAL A 1 103 ? 2.616 3.023 19.800 1.00 96.88 103 VAL A N 1
ATOM 744 C CA . VAL A 1 103 ? 2.689 4.469 20.102 1.00 96.88 103 VAL A CA 1
ATOM 745 C C . VAL A 1 103 ? 1.315 5.067 20.420 1.00 96.88 103 VAL A C 1
ATOM 747 O O . VAL A 1 103 ? 1.223 6.027 21.178 1.00 96.88 103 VAL A O 1
ATOM 750 N N . ARG A 1 104 ? 0.241 4.514 19.846 1.00 93.75 104 ARG A N 1
ATOM 751 C CA . ARG A 1 104 ? -1.141 4.970 20.069 1.00 93.75 104 ARG A CA 1
ATOM 752 C C . ARG A 1 104 ? -1.840 4.258 21.230 1.00 93.75 104 ARG A C 1
ATOM 754 O O . ARG A 1 104 ? -3.018 4.517 21.438 1.00 93.75 104 ARG A O 1
ATOM 761 N N . ASP A 1 105 ? -1.143 3.366 21.933 1.00 95.81 105 ASP A N 1
ATOM 762 C CA . ASP A 1 105 ? -1.711 2.489 22.965 1.00 95.81 105 ASP A CA 1
ATOM 763 C C . ASP A 1 105 ? -2.946 1.705 22.469 1.00 95.81 105 ASP A C 1
ATOM 765 O O . ASP A 1 105 ? -3.970 1.570 23.135 1.00 95.81 105 ASP A O 1
ATOM 769 N N . LEU A 1 106 ? -2.864 1.208 21.230 1.00 94.81 106 LEU A N 1
ATOM 770 C CA . LEU A 1 106 ? -3.930 0.449 20.583 1.00 94.81 106 LEU A CA 1
ATOM 771 C C . LEU A 1 106 ? -3.588 -1.037 20.524 1.00 94.81 106 LEU A C 1
ATOM 773 O O . LEU A 1 106 ? -2.481 -1.442 20.165 1.00 94.81 106 LEU A O 1
ATOM 777 N N . LYS A 1 107 ? -4.595 -1.882 20.759 1.00 97.12 107 LYS A N 1
ATOM 778 C CA . LYS A 1 107 ? -4.494 -3.323 20.514 1.00 97.12 107 LYS A CA 1
ATOM 779 C C . LYS A 1 107 ? -4.590 -3.614 19.016 1.00 97.12 107 LYS A C 1
ATOM 781 O O . LYS A 1 107 ? -5.578 -3.262 18.381 1.00 97.12 107 LYS A O 1
ATOM 786 N N . LEU A 1 108 ? -3.610 -4.315 18.455 1.00 98.00 108 LEU A N 1
ATOM 787 C CA . LEU A 1 108 ? -3.666 -4.796 17.072 1.00 98.00 108 LEU A CA 1
ATOM 788 C C . LEU A 1 108 ? -4.451 -6.115 17.004 1.00 98.00 108 LEU A C 1
ATOM 790 O O . LEU A 1 108 ? -4.122 -7.068 17.707 1.00 98.00 108 LEU A O 1
ATOM 794 N N . THR A 1 109 ? -5.489 -6.177 16.168 1.00 97.19 109 THR A N 1
ATOM 795 C CA . THR A 1 109 ? -6.341 -7.378 16.016 1.00 97.19 109 THR A CA 1
ATOM 796 C C . THR A 1 109 ? -6.212 -8.045 14.656 1.00 97.19 109 THR A C 1
ATOM 798 O O . THR A 1 109 ? -6.324 -9.265 14.559 1.00 97.19 109 THR A O 1
ATOM 801 N N . LYS A 1 110 ? -5.963 -7.265 13.602 1.00 97.50 110 LYS A N 1
ATOM 802 C CA . LYS A 1 110 ? -5.742 -7.762 12.242 1.00 97.50 110 LYS A CA 1
ATOM 803 C C . LYS A 1 110 ? -4.574 -7.016 11.624 1.00 97.50 110 LYS A C 1
ATOM 805 O O . LYS A 1 110 ? -4.410 -5.823 11.875 1.00 97.50 110 LYS A O 1
ATOM 810 N N . LEU A 1 111 ? -3.790 -7.728 10.822 1.00 97.94 111 LEU A N 1
ATOM 811 C CA . LEU A 1 111 ? -2.643 -7.187 10.109 1.00 97.94 111 LEU A CA 1
ATOM 812 C C . LEU A 1 111 ? -2.542 -7.831 8.729 1.00 97.94 111 LEU A C 1
ATOM 814 O O . LEU A 1 111 ? -2.225 -9.016 8.610 1.00 97.94 111 LEU A O 1
ATOM 818 N N . TRP A 1 112 ? -2.755 -7.032 7.694 1.00 97.00 112 TRP A N 1
ATOM 819 C CA . TRP A 1 112 ? -2.533 -7.432 6.307 1.00 97.00 112 TRP A CA 1
ATOM 820 C C . TRP A 1 112 ? -1.362 -6.659 5.729 1.00 97.00 112 TRP A C 1
ATOM 822 O O . TRP A 1 112 ? -1.078 -5.551 6.175 1.00 97.00 112 TRP A O 1
ATOM 832 N N . ALA A 1 113 ? -0.701 -7.237 4.736 1.00 97.88 113 ALA A N 1
ATOM 833 C CA . ALA A 1 113 ? 0.229 -6.507 3.896 1.00 97.88 113 ALA A CA 1
ATOM 834 C C . ALA A 1 113 ? 0.117 -7.003 2.461 1.00 97.88 113 ALA A C 1
ATOM 836 O O . ALA A 1 113 ? -0.313 -8.135 2.229 1.00 97.88 113 ALA A O 1
ATOM 837 N N . LEU A 1 114 ? 0.478 -6.127 1.536 1.00 97.56 114 LEU A N 1
ATOM 838 C CA . LEU A 1 114 ? 0.594 -6.418 0.120 1.00 97.56 114 LEU A CA 1
ATOM 839 C C . LEU A 1 114 ? 1.832 -5.700 -0.403 1.00 97.56 114 LEU A C 1
ATOM 841 O O . LEU A 1 114 ? 2.048 -4.529 -0.076 1.00 97.56 114 LEU A O 1
ATOM 845 N N . SER A 1 115 ? 2.610 -6.381 -1.233 1.00 98.50 115 SER A N 1
ATOM 846 C CA . SER A 1 115 ? 3.732 -5.799 -1.955 1.00 98.50 115 SER A CA 1
ATOM 847 C C . SER A 1 115 ? 3.609 -5.978 -3.459 1.00 98.50 115 SER A C 1
ATOM 849 O O . SER A 1 115 ? 2.934 -6.877 -3.958 1.00 98.50 115 SER A O 1
ATOM 851 N N . ALA A 1 116 ? 4.302 -5.099 -4.171 1.00 98.50 116 ALA A N 1
ATOM 852 C CA . ALA A 1 116 ? 4.620 -5.241 -5.577 1.00 98.50 116 ALA A CA 1
ATOM 853 C C . ALA A 1 116 ? 6.125 -5.037 -5.754 1.00 98.50 116 ALA A C 1
ATOM 855 O O . ALA A 1 116 ? 6.743 -4.229 -5.053 1.00 98.50 116 ALA A O 1
ATOM 856 N N . GLU A 1 117 ? 6.714 -5.737 -6.717 1.00 98.19 117 GLU A N 1
ATOM 857 C CA . GLU A 1 117 ? 8.112 -5.570 -7.094 1.00 98.19 117 GLU A CA 1
ATOM 858 C C . GLU A 1 117 ? 8.280 -5.555 -8.610 1.00 98.19 117 GLU A C 1
ATOM 860 O O . GLU A 1 117 ? 7.491 -6.130 -9.360 1.00 98.19 117 GLU A O 1
ATOM 865 N N . HIS A 1 118 ? 9.315 -4.862 -9.071 1.00 98.12 118 HIS A N 1
ATOM 866 C CA . HIS A 1 118 ? 9.612 -4.732 -10.484 1.00 98.12 118 HIS A CA 1
ATOM 867 C C . HIS A 1 118 ? 11.118 -4.733 -10.725 1.00 98.12 118 HIS A C 1
ATOM 869 O O . HIS A 1 118 ? 11.852 -3.907 -10.175 1.00 98.12 118 HIS A O 1
ATOM 875 N N . ARG A 1 119 ? 11.573 -5.612 -11.624 1.00 97.94 119 ARG A N 1
ATOM 876 C CA . ARG A 1 119 ? 12.946 -5.590 -12.130 1.00 97.94 119 ARG A CA 1
ATOM 877 C C . ARG A 1 119 ? 13.081 -4.563 -13.247 1.00 97.94 119 ARG A C 1
ATOM 879 O O . ARG A 1 119 ? 12.557 -4.743 -14.347 1.00 97.94 119 ARG A O 1
ATOM 886 N N . VAL A 1 120 ? 13.811 -3.492 -12.972 1.00 97.44 120 VAL A N 1
ATOM 887 C CA . VAL A 1 120 ? 13.954 -2.338 -13.858 1.00 97.44 120 VAL A CA 1
ATOM 888 C C . VAL A 1 120 ? 14.648 -2.751 -15.155 1.00 97.44 120 VAL A C 1
ATOM 890 O O . VAL A 1 120 ? 15.761 -3.271 -15.151 1.00 97.44 120 VAL A O 1
ATOM 893 N N . LYS A 1 121 ? 14.008 -2.476 -16.296 1.00 93.94 121 LYS A N 1
ATOM 894 C CA . LYS A 1 121 ? 14.619 -2.660 -17.628 1.00 93.94 121 LYS A CA 1
ATOM 895 C C . LYS A 1 121 ? 15.315 -1.396 -18.142 1.00 93.94 121 LYS A C 1
ATOM 897 O O . LYS A 1 121 ? 16.365 -1.474 -18.762 1.00 93.94 121 LYS A O 1
ATOM 902 N N . ARG A 1 122 ? 14.710 -0.228 -17.899 1.00 93.38 122 ARG A N 1
ATOM 903 C CA . ARG A 1 122 ? 15.238 1.103 -18.269 1.00 93.38 122 ARG A CA 1
ATOM 904 C C . ARG A 1 122 ? 14.752 2.173 -17.298 1.00 93.38 122 ARG A C 1
ATOM 906 O O . ARG A 1 122 ? 15.525 2.923 -16.728 1.00 93.38 122 ARG A O 1
ATOM 913 N N . THR A 1 123 ? 13.443 2.227 -17.108 1.00 95.00 123 THR A N 1
ATOM 914 C CA . THR A 1 123 ? 12.781 2.937 -16.014 1.00 95.00 123 THR A CA 1
ATOM 915 C C . THR A 1 123 ? 11.619 2.050 -15.601 1.00 95.00 123 THR A C 1
ATOM 917 O O . THR A 1 123 ? 10.955 1.504 -16.482 1.00 95.00 123 THR A O 1
ATOM 920 N N . GLY A 1 124 ? 11.416 1.854 -14.306 1.00 96.50 124 GLY A N 1
ATOM 921 C CA . GLY A 1 124 ? 10.395 0.956 -13.776 1.00 96.50 124 GLY A CA 1
ATOM 922 C C . GLY A 1 124 ? 9.739 1.532 -12.532 1.00 96.50 124 GLY A C 1
ATOM 923 O O . GLY A 1 124 ? 10.271 2.460 -11.921 1.00 96.50 124 GLY A O 1
ATOM 924 N N . CYS A 1 125 ? 8.581 0.990 -12.178 1.00 98.25 125 CYS A N 1
ATOM 925 C CA . CYS A 1 125 ? 7.849 1.374 -10.985 1.00 98.25 125 CYS A CA 1
ATOM 926 C C . CYS A 1 125 ? 7.221 0.133 -10.352 1.00 98.25 125 CYS A C 1
ATOM 928 O O . CYS A 1 125 ? 6.614 -0.667 -11.058 1.00 98.25 125 CYS A O 1
ATOM 930 N N . ALA A 1 126 ? 7.372 -0.010 -9.039 1.00 98.50 126 ALA A N 1
ATOM 931 C CA . ALA A 1 126 ? 6.524 -0.870 -8.225 1.00 98.50 126 ALA A CA 1
ATOM 932 C C . ALA A 1 126 ? 5.534 0.010 -7.460 1.00 98.50 126 ALA A C 1
ATOM 934 O O . ALA A 1 126 ? 5.943 1.016 -6.871 1.00 98.50 126 ALA A O 1
ATOM 935 N N . LEU A 1 127 ? 4.252 -0.352 -7.476 1.00 98.50 127 LEU A N 1
ATOM 936 C CA . LEU A 1 127 ? 3.182 0.450 -6.891 1.00 98.50 127 LEU A CA 1
ATOM 937 C C . LEU A 1 127 ? 2.220 -0.424 -6.095 1.00 98.50 127 LEU A C 1
ATOM 939 O O . LEU A 1 127 ? 1.819 -1.487 -6.554 1.00 98.50 127 LEU A O 1
ATOM 943 N N . VAL A 1 128 ? 1.837 0.056 -4.914 1.00 98.19 128 VAL A N 1
ATOM 944 C CA . VAL A 1 128 ? 0.773 -0.537 -4.099 1.00 98.19 128 VAL A CA 1
ATOM 945 C C . VAL A 1 128 ? -0.127 0.583 -3.592 1.00 98.19 128 VAL A C 1
ATOM 947 O O . VAL A 1 128 ? 0.354 1.642 -3.178 1.00 98.19 128 VAL A O 1
ATOM 950 N N . ALA A 1 129 ? -1.436 0.347 -3.625 1.00 97.50 129 ALA A N 1
ATOM 951 C CA . ALA A 1 129 ? -2.446 1.321 -3.243 1.00 97.50 129 ALA A CA 1
ATOM 952 C C . ALA A 1 129 ? -3.527 0.692 -2.352 1.00 97.50 129 ALA A C 1
ATOM 954 O O . ALA A 1 129 ? -3.996 -0.414 -2.610 1.00 97.50 129 ALA A O 1
ATOM 955 N N . CYS A 1 130 ? -3.938 1.421 -1.316 1.00 97.25 130 CYS A N 1
ATOM 956 C CA . CYS A 1 130 ? -5.131 1.159 -0.523 1.00 97.25 130 CYS A CA 1
ATOM 957 C C . CYS A 1 130 ? -6.188 2.174 -0.948 1.00 97.25 130 CYS A C 1
ATOM 959 O O . CYS A 1 130 ? -6.057 3.368 -0.669 1.00 97.25 130 CYS A O 1
ATOM 961 N N . VAL A 1 131 ? -7.197 1.689 -1.662 1.00 96.81 131 VAL A N 1
ATOM 962 C CA . VAL A 1 131 ? -8.243 2.495 -2.292 1.00 96.81 131 VAL A CA 1
ATOM 963 C C . VAL A 1 131 ? -9.469 2.520 -1.385 1.00 96.81 131 VAL A C 1
ATOM 965 O O . VAL A 1 131 ? -9.927 1.465 -0.953 1.00 96.81 131 VAL A O 1
ATOM 968 N N . TYR A 1 132 ? -9.995 3.710 -1.101 1.00 95.25 132 TYR A N 1
ATOM 969 C CA . TYR A 1 132 ? -11.213 3.880 -0.310 1.00 95.25 132 TYR A CA 1
ATOM 970 C C . TYR A 1 132 ? -12.391 4.128 -1.246 1.00 95.25 132 TYR A C 1
ATOM 972 O O . TYR A 1 132 ? -12.313 5.001 -2.113 1.00 95.25 132 TYR A O 1
ATOM 980 N N . TRP A 1 133 ? -13.471 3.373 -1.062 1.00 91.31 133 TRP A N 1
ATOM 981 C CA . TRP A 1 133 ? -14.680 3.455 -1.874 1.00 91.31 133 TRP A CA 1
ATOM 982 C C . TRP A 1 133 ? -15.933 3.225 -1.034 1.00 91.31 133 TRP A C 1
ATOM 984 O O . TRP A 1 133 ? -15.844 2.435 -0.065 1.00 91.31 133 TRP A O 1
#

Radius of gyration: 15.16 Å; chains: 1; bounding box: 36×21×41 Å

pLDDT: mean 96.51, std 3.09, range [74.5, 98.81]

Sequence (133 aa):
MELNAFDNALLDAGIGDLNLIKVSSIIPPGCRREESLPKFPKGAFVPVVCVAHLGKVPGDTVAAALAVGIGPEGFGVVMEAKAARGSEAEELAREMVKEAFKVRDLKLTKLWALSAEHRVKRTGCALVACVYW

Foldseek 3Di:
DQVVQVLVQCVVVVNNQEQEDEDFFKWDFPDDDDPDDDDDDRHYYWYKHKDKWKDADAQFKKKKKWKWWAFPRRIIGIFIAIDSDFVVNQVVNQVVRVVVCVVVVTDTDDMDMDMFMDRDHGMHMTMDMDIDD

Secondary structure (DSSP, 8-state):
-HHHHHHHHHHHTT-TTSEEEE--SEE-TT----SS---PPTT-EEEEEEEEEEE-STT-EEEEEEEEEE-TTS-EEEEEEEESSHHHHHHHHHHHHHHHHHHTT----EEEEEEEEEE-SSSEEEEEEEE--